Protein AF-A0AAU6HDX1-F1 (afdb_monomer)

Foldseek 3Di:
DWDFDADPNFTFTFFVPRFTWGQDPVRWTWTDDPQKIKIWDQDDDDPPDPDDRDIDIDIPRDPVPDDPCVVVVNRVVRRVVVVVVVVD

Mean predicted aligned error: 8.56 Å

Nearest PDB structures (foldseek):
  6mf5-assembly1_A  TM=4.687E-01  e=4.174E-01  Saccharomyces cerevisiae S288C
  3juw-assembly1_A  TM=3.588E-01  e=4.974E+00  Bordetella pertussis
  6a27-assembly1_A  TM=3.165E-01  e=8.736E+00  Deinococcus radiodurans R1 = ATCC 13939 = DSM 20539

Secondary structure (DSSP, 8-state):
--EEEEETTEEEEE-TTS-EEEEPTTS-EEEEETTEEEEEEEE---TT----SEEEEEEE--TT----HHHHHHHHHHHHHHHHHT--

pLDDT: mean 71.43, std 10.69, range [45.06, 88.44]

Structure (mmCIF, N/CA/C/O backbone):
data_AF-A0AAU6HDX1-F1
#
_entry.id   AF-A0AAU6HDX1-F1
#
loop_
_atom_site.group_PDB
_atom_site.id
_atom_site.type_symbol
_atom_site.label_atom_id
_atom_site.label_alt_id
_atom_site.label_comp_i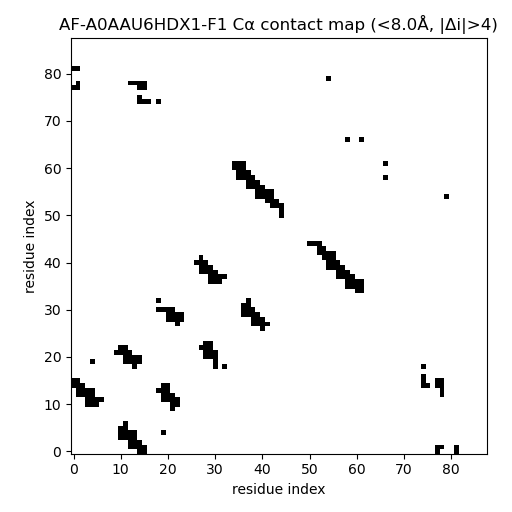d
_atom_site.label_asym_id
_atom_site.label_entity_id
_atom_site.label_seq_id
_atom_site.pdbx_PDB_ins_code
_atom_site.Cartn_x
_atom_site.Cartn_y
_atom_site.Cartn_z
_atom_site.occupancy
_atom_site.B_iso_or_equiv
_atom_site.auth_seq_id
_atom_site.auth_comp_id
_atom_site.auth_asym_id
_atom_site.auth_atom_id
_atom_site.pdbx_PDB_model_num
ATOM 1 N N . MET A 1 1 ? -17.374 5.359 0.381 1.00 57.25 1 MET A N 1
ATOM 2 C CA . MET A 1 1 ? -16.925 5.337 1.779 1.00 57.25 1 MET A CA 1
ATOM 3 C C . MET A 1 1 ? -16.105 4.071 1.974 1.00 57.25 1 MET A C 1
ATOM 5 O O . MET A 1 1 ? -16.585 3.018 1.563 1.00 57.25 1 MET A O 1
ATOM 9 N N . ALA A 1 2 ? -14.892 4.149 2.534 1.00 67.19 2 ALA A N 1
ATOM 10 C CA . ALA A 1 2 ? -14.089 2.945 2.757 1.00 67.19 2 ALA A CA 1
ATOM 11 C C . ALA A 1 2 ? -14.722 2.053 3.838 1.00 67.19 2 ALA A C 1
ATOM 13 O O . ALA A 1 2 ? -15.322 2.562 4.788 1.00 67.19 2 ALA A O 1
ATOM 14 N N . LYS A 1 3 ? -14.597 0.732 3.700 1.00 74.88 3 LYS A N 1
ATOM 15 C CA . LYS A 1 3 ? -15.213 -0.255 4.598 1.00 74.88 3 LYS A CA 1
ATOM 16 C C . LYS A 1 3 ? -14.170 -1.245 5.097 1.00 74.88 3 LYS A C 1
ATOM 18 O O . LYS A 1 3 ? -13.299 -1.663 4.342 1.00 74.88 3 LYS A O 1
ATOM 23 N N . ARG A 1 4 ? -14.280 -1.654 6.362 1.00 76.44 4 ARG A N 1
ATOM 24 C CA . ARG A 1 4 ? -13.540 -2.819 6.860 1.00 76.44 4 ARG A CA 1
ATOM 25 C C . ARG A 1 4 ? -14.192 -4.066 6.284 1.00 76.44 4 ARG A C 1
ATOM 27 O O . ARG A 1 4 ? -15.402 -4.236 6.417 1.00 76.44 4 ARG A O 1
ATOM 34 N N . VAL A 1 5 ? -13.398 -4.906 5.643 1.00 80.81 5 VAL A N 1
ATOM 35 C CA . VAL A 1 5 ? -13.857 -6.165 5.062 1.00 80.81 5 VAL A CA 1
ATOM 36 C C . VAL A 1 5 ? -12.940 -7.285 5.523 1.00 80.81 5 VAL A C 1
ATOM 38 O O . VAL A 1 5 ? -11.756 -7.068 5.780 1.00 80.81 5 VAL A O 1
ATOM 41 N N . GLN A 1 6 ? -13.496 -8.482 5.656 1.00 80.75 6 GLN A N 1
ATOM 42 C CA . GLN A 1 6 ? -12.720 -9.686 5.904 1.00 80.75 6 GLN A CA 1
ATOM 43 C C . GLN A 1 6 ? -12.770 -10.539 4.643 1.00 80.75 6 GLN A C 1
ATOM 45 O O . GLN A 1 6 ? -13.854 -10.876 4.173 1.00 80.75 6 GLN A O 1
ATOM 50 N N . TRP A 1 7 ? -11.606 -10.857 4.084 1.00 75.44 7 TRP A N 1
ATOM 51 C CA . TRP A 1 7 ? -11.483 -11.631 2.849 1.00 75.44 7 TRP A CA 1
ATOM 52 C C . TRP A 1 7 ? -10.370 -12.663 3.019 1.00 75.44 7 TRP A C 1
ATOM 54 O O . TRP A 1 7 ? -9.271 -12.305 3.427 1.00 75.44 7 TRP A O 1
ATOM 64 N N . CYS A 1 8 ? -10.640 -13.942 2.729 1.00 77.12 8 CYS A N 1
ATOM 65 C CA . CYS A 1 8 ? -9.678 -15.049 2.888 1.00 77.12 8 CYS A CA 1
ATOM 66 C C . CYS A 1 8 ? -8.936 -15.038 4.243 1.00 77.12 8 CYS A C 1
ATOM 68 O O . CYS A 1 8 ? -7.730 -15.244 4.303 1.00 77.12 8 CYS A O 1
ATOM 70 N N . GLY A 1 9 ? -9.644 -14.737 5.339 1.00 77.56 9 GLY A N 1
ATOM 71 C CA . GLY A 1 9 ? -9.058 -14.665 6.687 1.00 77.56 9 GLY A CA 1
ATOM 72 C C . GLY A 1 9 ? -8.282 -13.378 7.001 1.00 77.56 9 GLY A C 1
ATOM 73 O O . GLY A 1 9 ? -7.964 -13.139 8.163 1.00 77.56 9 GLY A O 1
ATOM 74 N N . LYS A 1 10 ? -8.047 -12.511 6.012 1.00 77.50 10 LYS A N 1
ATOM 75 C CA . LYS A 1 10 ? -7.343 -11.235 6.169 1.00 77.50 10 LYS A CA 1
ATOM 76 C C . LYS A 1 10 ? -8.311 -10.104 6.501 1.00 77.50 10 LYS A C 1
ATOM 78 O O . LYS A 1 10 ? -9.428 -10.051 5.982 1.00 77.50 10 LYS A O 1
ATOM 83 N N . LYS A 1 11 ? -7.877 -9.183 7.365 1.00 78.81 11 LYS A N 1
ATOM 84 C CA . LYS A 1 11 ? -8.613 -7.954 7.699 1.00 78.81 11 LYS A CA 1
ATOM 85 C C . LYS A 1 11 ? -8.130 -6.832 6.792 1.00 78.81 11 LYS A C 1
ATOM 87 O O . LYS A 1 11 ? -6.991 -6.392 6.909 1.00 78.81 11 LYS A O 1
ATOM 92 N N . LEU A 1 12 ? -9.011 -6.362 5.921 1.00 82.50 12 LEU A N 1
ATOM 93 C CA . LEU A 1 12 ? -8.695 -5.360 4.916 1.00 82.50 12 LEU A CA 1
ATOM 94 C C . LEU A 1 12 ? -9.508 -4.088 5.146 1.00 82.50 12 LEU A C 1
ATOM 96 O O . LEU A 1 12 ? -10.614 -4.109 5.695 1.00 82.50 12 LEU A O 1
ATOM 100 N N . ILE A 1 13 ? -8.982 -2.973 4.660 1.00 79.19 13 ILE A N 1
ATOM 101 C CA . ILE A 1 13 ? -9.741 -1.740 4.489 1.00 79.19 13 ILE A CA 1
ATOM 102 C C . ILE A 1 13 ? -9.930 -1.540 2.990 1.00 79.19 13 ILE A C 1
ATOM 104 O O . ILE A 1 13 ? -8.974 -1.291 2.264 1.00 79.19 13 ILE A O 1
ATOM 108 N N . ALA A 1 14 ? -11.165 -1.666 2.521 1.00 75.19 14 ALA A N 1
ATOM 109 C CA . ALA A 1 14 ? -11.501 -1.480 1.121 1.00 75.19 14 ALA A CA 1
ATOM 110 C C . ALA A 1 14 ? -11.879 -0.023 0.846 1.00 75.19 14 ALA A C 1
ATOM 112 O O . ALA A 1 14 ? -12.786 0.501 1.494 1.00 75.19 14 ALA A O 1
ATOM 113 N N . GLY A 1 15 ? -11.200 0.622 -0.107 1.00 66.81 15 GLY A N 1
ATOM 114 C CA . GLY A 1 15 ? -11.582 1.943 -0.623 1.00 66.81 15 GLY A CA 1
ATOM 115 C C . GLY A 1 15 ? -12.837 1.893 -1.506 1.00 66.81 15 GLY A C 1
ATOM 116 O O . GLY A 1 15 ? -13.389 0.822 -1.777 1.00 66.81 15 GLY A O 1
ATOM 117 N N . GLU A 1 16 ? -13.294 3.049 -1.994 1.00 63.38 16 GLU A N 1
ATOM 118 C CA . GLU A 1 16 ? -14.274 3.069 -3.090 1.00 63.38 16 GLU A CA 1
ATOM 119 C C . GLU A 1 16 ? -13.609 2.510 -4.350 1.00 63.38 16 GLU A C 1
ATOM 121 O O . GLU A 1 16 ? -12.684 3.116 -4.877 1.00 63.38 16 GLU A O 1
ATOM 126 N N . GLY A 1 17 ? -14.031 1.321 -4.785 1.00 64.19 17 GLY A N 1
ATOM 127 C CA . GLY A 1 17 ? -13.387 0.570 -5.871 1.00 64.19 17 GLY A CA 1
ATOM 128 C C . GLY A 1 17 ? -13.102 -0.897 -5.537 1.00 64.19 17 GLY A C 1
ATOM 129 O O . GLY A 1 17 ? -12.691 -1.643 -6.414 1.00 64.1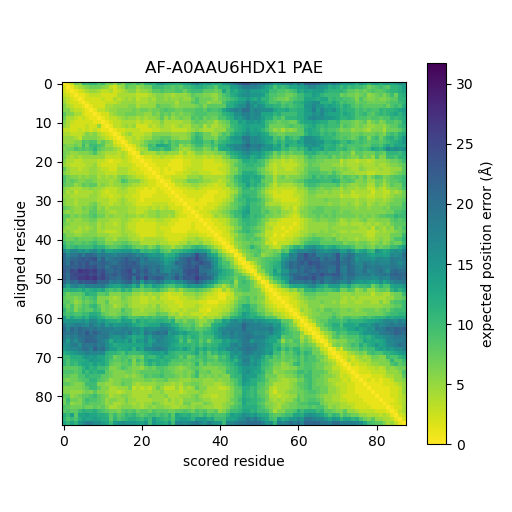9 17 GLY A O 1
ATOM 130 N N . GLY A 1 18 ? -13.335 -1.329 -4.291 1.00 68.06 18 GLY A N 1
ATOM 131 C CA . GLY A 1 18 ? -13.265 -2.747 -3.903 1.00 68.06 18 GLY A CA 1
ATOM 132 C C . GLY A 1 18 ? -11.853 -3.280 -3.648 1.00 68.06 18 GLY A C 1
ATOM 133 O O . GLY A 1 18 ? -11.708 -4.416 -3.207 1.00 68.06 18 GLY A O 1
ATOM 134 N N . ILE A 1 19 ? -10.822 -2.459 -3.853 1.00 74.50 19 ILE A N 1
ATOM 135 C CA . ILE A 1 19 ? -9.434 -2.806 -3.536 1.00 74.50 19 ILE A CA 1
ATOM 136 C C . ILE A 1 19 ? -9.269 -2.811 -2.018 1.00 74.50 19 ILE A C 1
ATOM 138 O O . ILE A 1 19 ? -9.382 -1.762 -1.376 1.00 74.50 19 ILE A O 1
ATOM 142 N N . GLY A 1 20 ? -9.030 -3.998 -1.462 1.00 81.88 20 GLY A N 1
ATOM 143 C CA . GLY A 1 20 ? -8.778 -4.209 -0.043 1.00 81.88 20 GLY A CA 1
ATOM 144 C C . GLY A 1 20 ? -7.302 -4.041 0.298 1.00 81.88 20 GLY A C 1
ATOM 145 O O . GLY A 1 20 ? -6.460 -4.753 -0.236 1.00 81.88 20 GLY A O 1
ATOM 146 N N . TRP A 1 21 ? -7.013 -3.125 1.218 1.00 85.56 21 TRP A N 1
ATOM 147 C CA . TRP A 1 21 ? -5.674 -2.879 1.742 1.00 85.56 21 TRP A CA 1
ATOM 148 C C . TRP A 1 21 ? -5.470 -3.629 3.056 1.00 85.56 21 TRP A C 1
ATOM 150 O O . TRP A 1 21 ? -6.181 -3.387 4.035 1.00 85.56 21 TRP A O 1
ATOM 160 N N . GLU A 1 22 ? -4.501 -4.535 3.079 1.00 88.44 22 GLU A N 1
ATOM 161 C CA . GLU A 1 22 ? -4.066 -5.273 4.260 1.00 88.44 22 GLU A CA 1
ATOM 162 C C . GLU A 1 22 ? -3.026 -4.464 5.023 1.00 88.44 22 GLU A C 1
ATOM 164 O O . GLU A 1 22 ? -2.041 -4.014 4.444 1.00 88.44 22 GLU A O 1
ATOM 169 N N . ARG A 1 23 ? -3.222 -4.288 6.330 1.00 86.00 23 ARG A N 1
ATOM 170 C CA . ARG A 1 23 ? -2.215 -3.645 7.173 1.00 86.00 23 ARG A CA 1
ATOM 171 C C . ARG A 1 23 ? -1.102 -4.639 7.496 1.00 86.00 23 ARG A C 1
ATOM 173 O O . ARG A 1 23 ? -1.379 -5.682 8.079 1.00 86.00 23 ARG A O 1
ATOM 180 N N . GLN A 1 24 ? 0.128 -4.264 7.176 1.00 87.38 24 GLN A N 1
ATOM 181 C CA . GLN A 1 24 ? 1.336 -5.017 7.488 1.00 87.38 24 GLN A CA 1
ATOM 182 C C . GLN A 1 24 ? 1.862 -4.658 8.888 1.00 87.38 24 GLN A C 1
ATOM 184 O O . GLN A 1 24 ? 1.506 -3.619 9.459 1.00 87.38 24 GLN A O 1
ATOM 189 N N . GLU A 1 25 ? 2.706 -5.523 9.456 1.00 83.50 25 GLU A N 1
ATOM 190 C CA . GLU A 1 25 ? 3.271 -5.349 10.805 1.00 83.50 25 GLU A CA 1
ATOM 191 C C . GLU A 1 25 ? 4.136 -4.085 10.934 1.00 83.50 25 GLU A C 1
ATOM 193 O O . GLU A 1 25 ? 4.125 -3.432 11.977 1.00 83.50 25 GLU A O 1
ATOM 198 N N . ASP A 1 26 ? 4.813 -3.685 9.854 1.00 80.50 26 ASP A N 1
ATOM 199 C CA . ASP A 1 26 ? 5.648 -2.479 9.774 1.00 80.50 26 ASP A CA 1
ATOM 200 C C . ASP A 1 26 ? 4.837 -1.170 9.650 1.00 80.50 26 ASP A C 1
ATOM 202 O O . ASP A 1 26 ? 5.398 -0.073 9.605 1.00 80.50 26 ASP A O 1
ATOM 206 N N . GLY A 1 27 ? 3.503 -1.264 9.623 1.00 78.38 27 GLY A N 1
ATOM 207 C CA . GLY A 1 27 ? 2.600 -0.124 9.500 1.00 78.38 27 GLY A CA 1
ATOM 208 C C . GLY A 1 27 ? 2.322 0.320 8.063 1.00 78.38 27 GLY A C 1
ATOM 209 O O . GLY A 1 27 ? 1.548 1.268 7.883 1.00 78.38 27 GLY A O 1
ATOM 210 N N . LYS A 1 28 ? 2.883 -0.362 7.057 1.00 85.06 28 LYS A N 1
ATOM 211 C CA . LYS A 1 28 ? 2.485 -0.201 5.656 1.00 85.06 28 LYS A CA 1
ATOM 212 C C . LYS A 1 28 ? 1.147 -0.877 5.384 1.00 85.06 28 LYS A C 1
ATOM 214 O O . LYS A 1 28 ? 0.633 -1.667 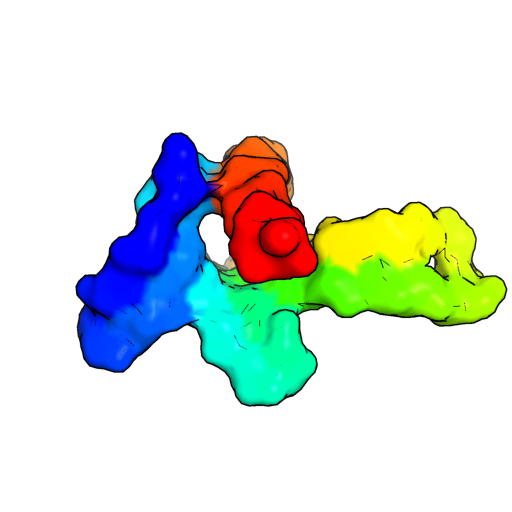6.178 1.00 85.06 28 LYS A O 1
ATOM 219 N N . TYR A 1 29 ? 0.577 -0.556 4.233 1.00 86.56 29 TYR A N 1
ATOM 220 C CA . TYR A 1 29 ? -0.604 -1.221 3.709 1.00 86.56 29 TYR A CA 1
ATOM 221 C C . TYR A 1 29 ? -0.286 -1.852 2.368 1.00 86.56 29 TYR A C 1
ATOM 223 O O . TYR A 1 29 ? 0.345 -1.216 1.536 1.00 86.56 29 TYR A O 1
ATOM 231 N N . GLN A 1 30 ? -0.752 -3.071 2.139 1.00 88.06 30 GLN A N 1
ATOM 232 C CA . GLN A 1 30 ? -0.504 -3.799 0.905 1.00 88.06 30 GLN A CA 1
ATOM 233 C C . GLN A 1 30 ? -1.821 -4.170 0.228 1.00 88.06 30 GLN A C 1
ATOM 235 O O . GLN A 1 30 ? -2.780 -4.548 0.898 1.00 88.06 30 GLN A O 1
ATOM 240 N N . ALA A 1 31 ? -1.870 -4.079 -1.094 1.00 85.25 31 ALA A N 1
ATOM 241 C CA . ALA A 1 31 ? -2.951 -4.618 -1.904 1.00 85.25 31 ALA A CA 1
ATOM 242 C C . ALA A 1 31 ? -2.357 -5.406 -3.073 1.00 85.25 31 ALA A C 1
ATOM 244 O O . ALA A 1 31 ? -1.414 -4.947 -3.709 1.00 85.25 31 ALA A O 1
ATOM 245 N N . GLU A 1 32 ? -2.917 -6.572 -3.374 1.00 83.00 32 GLU A N 1
ATOM 246 C CA . GLU A 1 32 ? -2.549 -7.349 -4.559 1.00 83.00 32 GLU A CA 1
ATOM 247 C C . GLU A 1 32 ? -3.651 -7.244 -5.605 1.00 83.00 32 GLU A C 1
ATOM 249 O O . GLU A 1 32 ? -4.823 -7.501 -5.320 1.00 83.00 32 GLU A O 1
ATOM 254 N N . LEU A 1 33 ? -3.279 -6.860 -6.824 1.00 77.44 33 LEU A N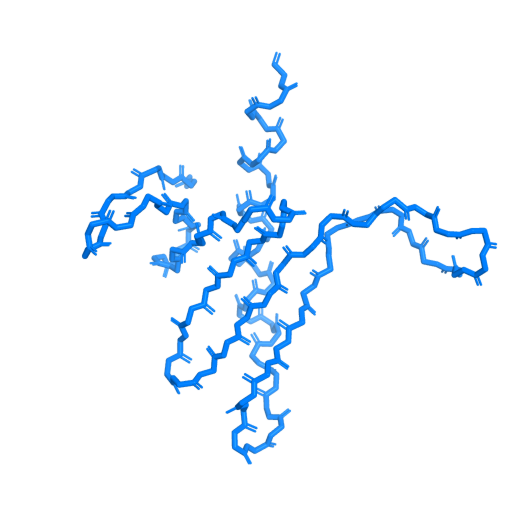 1
ATOM 255 C CA . LEU A 1 33 ? -4.196 -6.748 -7.953 1.00 77.44 33 LEU A CA 1
ATOM 256 C C . LEU A 1 33 ? -3.515 -7.308 -9.192 1.00 77.44 33 LEU A C 1
ATOM 258 O O . LEU A 1 33 ? -2.459 -6.827 -9.588 1.00 77.44 33 LEU A O 1
ATOM 262 N N . PHE A 1 34 ? -4.129 -8.314 -9.815 1.00 77.94 34 PHE A N 1
ATOM 263 C CA . PHE A 1 34 ? -3.658 -8.891 -11.081 1.00 77.94 34 PHE A CA 1
ATOM 264 C C . PHE A 1 34 ? -2.172 -9.312 -11.071 1.00 77.94 34 PHE A C 1
ATOM 266 O O . PHE A 1 34 ? -1.475 -9.156 -12.068 1.00 77.94 34 PHE A O 1
ATOM 273 N N . GLY A 1 35 ? -1.676 -9.831 -9.941 1.00 76.00 35 GLY A N 1
A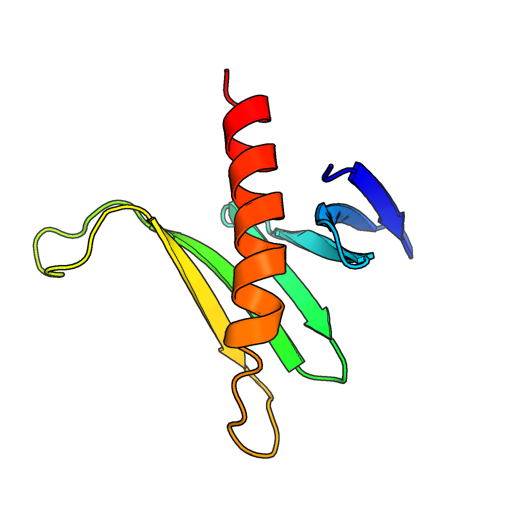TOM 274 C CA . GLY A 1 35 ? -0.272 -10.240 -9.778 1.00 76.00 35 GLY A CA 1
ATOM 275 C C . GLY A 1 35 ? 0.704 -9.097 -9.473 1.00 76.00 35 GLY A C 1
ATOM 276 O O . GLY A 1 35 ? 1.897 -9.346 -9.336 1.00 76.00 35 GLY A O 1
ATOM 277 N N . VAL A 1 36 ? 0.209 -7.864 -9.335 1.00 79.62 36 VAL A N 1
ATOM 278 C CA . VAL A 1 36 ? 0.985 -6.695 -8.913 1.00 79.62 36 VAL A CA 1
ATOM 279 C C . VAL A 1 36 ? 0.737 -6.427 -7.438 1.00 79.62 36 VAL A C 1
ATOM 281 O O . VAL A 1 36 ? -0.410 -6.347 -6.989 1.00 79.62 36 VAL A O 1
ATOM 284 N N . THR A 1 37 ? 1.822 -6.238 -6.698 1.00 84.94 37 THR A N 1
ATOM 285 C CA . THR A 1 37 ? 1.785 -5.833 -5.298 1.00 84.94 37 THR A CA 1
ATOM 286 C C . THR A 1 37 ? 1.890 -4.322 -5.209 1.00 84.94 37 THR A C 1
ATOM 288 O O . THR A 1 37 ? 2.847 -3.727 -5.698 1.00 84.94 37 THR A O 1
ATOM 291 N N . TYR A 1 38 ? 0.919 -3.696 -4.557 1.00 82.19 38 TYR A N 1
ATOM 292 C CA . TYR A 1 38 ? 0.909 -2.277 -4.239 1.00 82.19 38 TYR A CA 1
ATOM 293 C C . TYR A 1 38 ? 1.180 -2.084 -2.756 1.00 82.19 38 TYR A C 1
ATOM 295 O O . TYR A 1 38 ? 0.460 -2.636 -1.929 1.00 82.19 38 TYR A O 1
ATOM 303 N N . GLU A 1 39 ? 2.173 -1.269 -2.420 1.00 85.12 39 GLU A N 1
ATOM 304 C CA . GLU A 1 39 ? 2.491 -0.882 -1.048 1.00 85.12 39 GLU A CA 1
ATOM 305 C C . GLU A 1 39 ? 2.180 0.598 -0.841 1.00 85.12 39 GLU A C 1
ATOM 307 O O . GLU A 1 39 ? 2.647 1.459 -1.586 1.00 85.12 39 GLU A O 1
ATOM 312 N N . LEU A 1 40 ? 1.408 0.906 0.194 1.00 82.81 40 LEU A N 1
ATOM 313 C CA . LEU A 1 40 ? 1.123 2.257 0.634 1.00 82.81 40 LEU A CA 1
ATOM 314 C C . LEU A 1 40 ? 1.782 2.512 1.989 1.00 82.81 40 LEU A C 1
ATOM 316 O O . LEU A 1 40 ? 1.469 1.867 2.992 1.00 82.81 40 LEU A O 1
ATOM 320 N N . GLU A 1 41 ? 2.661 3.504 2.027 1.00 82.19 41 GLU A N 1
ATOM 321 C CA . GLU A 1 41 ? 3.425 3.878 3.212 1.00 82.19 41 GLU A CA 1
ATOM 322 C C . GLU A 1 41 ? 3.108 5.323 3.612 1.00 82.19 41 GLU A C 1
ATOM 324 O O . GLU A 1 41 ? 3.100 6.236 2.781 1.00 82.19 41 GLU A O 1
ATOM 329 N N . LYS A 1 42 ? 2.873 5.558 4.908 1.00 77.25 42 LYS A N 1
ATOM 330 C CA . LYS A 1 42 ? 2.814 6.915 5.458 1.00 77.25 42 LYS A CA 1
ATOM 331 C C . LYS A 1 42 ? 4.218 7.339 5.867 1.00 77.25 42 LYS A C 1
ATOM 333 O O . LYS A 1 42 ? 4.675 6.974 6.948 1.00 77.25 42 LYS A O 1
ATOM 338 N N . ARG A 1 43 ? 4.887 8.149 5.048 1.00 70.44 43 ARG A N 1
ATOM 339 C CA . ARG A 1 43 ? 6.223 8.655 5.388 1.00 70.44 43 ARG A CA 1
ATOM 340 C C . ARG A 1 43 ? 6.143 9.954 6.180 1.00 70.44 43 ARG A C 1
ATOM 342 O O . ARG A 1 43 ? 5.421 10.890 5.823 1.00 70.44 43 ARG A O 1
ATOM 349 N N . ARG A 1 44 ? 6.917 10.024 7.266 1.00 56.25 44 ARG A N 1
ATOM 350 C CA . ARG A 1 44 ? 7.294 11.296 7.899 1.00 56.25 44 ARG A CA 1
ATOM 351 C C . ARG A 1 44 ? 8.454 11.889 7.102 1.00 56.25 44 ARG A C 1
ATOM 353 O O . ARG A 1 44 ? 9.320 11.142 6.665 1.00 56.25 44 ARG A O 1
ATOM 360 N N . ARG A 1 45 ? 8.462 13.216 6.934 1.00 57.88 45 ARG A N 1
ATOM 361 C CA . ARG A 1 45 ? 9.546 13.962 6.271 1.00 57.88 45 ARG A CA 1
ATOM 362 C C . ARG A 1 45 ? 10.907 13.447 6.743 1.00 57.88 45 ARG A C 1
ATOM 364 O O . ARG A 1 45 ? 11.195 13.523 7.937 1.00 57.88 45 ARG A O 1
ATOM 371 N N . SER A 1 46 ? 11.746 12.997 5.818 1.00 49.91 46 SER A N 1
ATOM 372 C CA . SER A 1 46 ? 13.187 13.037 6.034 1.00 49.91 46 SER A CA 1
ATOM 373 C C . SER A 1 46 ? 13.666 14.452 5.679 1.00 49.91 46 SER A C 1
ATOM 375 O O . SER A 1 46 ? 13.118 15.094 4.785 1.00 49.91 46 SER A O 1
ATOM 377 N N . GLN A 1 47 ? 14.659 14.986 6.394 1.00 45.06 47 GLN A N 1
ATOM 378 C CA . GLN A 1 47 ? 15.173 16.347 6.156 1.00 45.06 47 GLN A CA 1
ATOM 379 C C . GLN A 1 47 ? 15.810 16.506 4.754 1.00 45.06 47 GLN A C 1
ATOM 381 O O . GLN A 1 47 ? 16.014 17.628 4.297 1.00 45.06 47 GLN A O 1
ATOM 386 N N . ALA A 1 48 ? 16.105 15.391 4.075 1.00 56.12 48 ALA A N 1
ATOM 387 C CA . ALA A 1 48 ? 16.775 15.334 2.779 1.00 56.12 48 ALA A CA 1
ATOM 388 C C . ALA A 1 48 ? 15.814 15.264 1.575 1.00 56.12 48 ALA A C 1
ATOM 390 O O . ALA A 1 48 ? 16.203 15.632 0.468 1.00 56.12 48 ALA A O 1
ATOM 391 N N . GLU A 1 49 ? 14.564 14.833 1.760 1.00 55.41 49 GLU A N 1
ATOM 392 C CA . GLU A 1 49 ? 13.587 14.735 0.672 1.00 55.41 49 GLU A CA 1
ATOM 393 C C . GLU A 1 49 ? 12.729 16.009 0.615 1.00 55.41 49 GLU A C 1
ATOM 395 O O . GLU A 1 49 ? 11.959 16.306 1.528 1.00 55.41 49 GLU A O 1
ATOM 400 N N . ARG A 1 50 ? 12.821 16.769 -0.488 1.00 53.78 50 ARG A N 1
ATOM 401 C CA . ARG A 1 50 ? 11.936 17.914 -0.802 1.00 53.78 50 ARG A CA 1
ATOM 402 C C . ARG A 1 50 ? 10.511 17.464 -1.194 1.00 53.78 50 ARG A C 1
ATOM 404 O O . ARG A 1 50 ? 9.935 17.994 -2.137 1.00 53.78 50 ARG A O 1
ATOM 411 N N . GLY A 1 51 ? 9.964 16.464 -0.507 1.00 53.06 51 GLY A N 1
ATOM 412 C CA . GLY A 1 51 ? 8.595 15.980 -0.679 1.00 53.06 51 GLY A CA 1
ATOM 413 C C . GLY A 1 51 ? 7.696 16.423 0.473 1.00 53.06 51 GLY A C 1
ATOM 414 O O . GLY A 1 51 ? 8.143 16.588 1.615 1.00 53.06 51 GLY A O 1
ATOM 415 N N . ASP A 1 52 ? 6.411 16.615 0.189 1.00 55.03 52 ASP A N 1
ATOM 416 C CA . ASP A 1 52 ? 5.421 16.859 1.234 1.00 55.03 52 ASP A CA 1
ATOM 417 C C . ASP A 1 52 ? 5.216 15.604 2.092 1.00 55.03 52 ASP A C 1
ATOM 419 O O . ASP A 1 52 ? 5.263 14.468 1.618 1.00 55.03 52 ASP A O 1
ATOM 423 N N . SER A 1 53 ? 4.987 15.794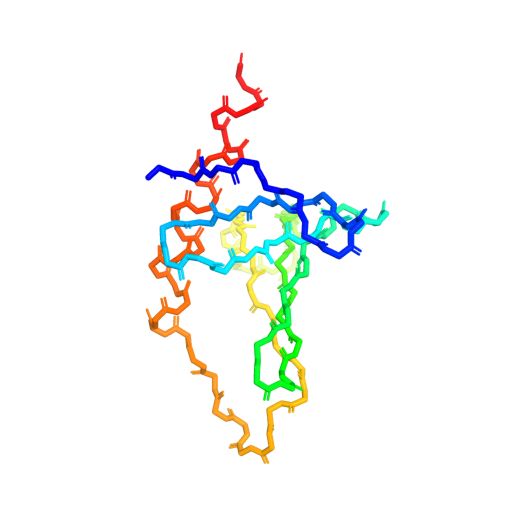 3.393 1.00 60.69 53 SER A N 1
ATOM 424 C CA . SER A 1 53 ? 4.523 14.704 4.252 1.00 60.69 53 SER A CA 1
ATOM 425 C C . SER A 1 53 ? 3.226 14.137 3.679 1.00 60.69 53 SER A C 1
ATOM 427 O O . SER A 1 53 ? 2.271 14.889 3.478 1.00 60.69 53 SER A O 1
ATOM 429 N N . GLY A 1 54 ? 3.168 12.830 3.441 1.00 69.88 54 GLY A N 1
ATOM 430 C CA . GLY A 1 54 ? 2.061 12.259 2.688 1.00 69.88 54 GLY A CA 1
ATOM 431 C C . GLY A 1 54 ? 2.034 10.740 2.693 1.00 69.88 54 GLY A C 1
ATOM 432 O O . GLY A 1 54 ? 2.853 10.073 3.330 1.00 69.88 54 GLY A O 1
ATOM 433 N N . TRP A 1 55 ? 1.037 10.210 1.997 1.00 76.94 55 TRP A N 1
ATOM 434 C CA . TRP A 1 55 ? 0.945 8.794 1.683 1.00 76.94 55 TRP A CA 1
ATOM 435 C C . TRP A 1 55 ? 1.607 8.549 0.337 1.00 76.94 55 TRP A C 1
ATOM 437 O O . TRP A 1 55 ? 1.298 9.239 -0.633 1.00 76.94 55 TRP A O 1
ATOM 447 N N . TYR A 1 56 ? 2.503 7.574 0.296 1.00 75.38 56 TYR A N 1
ATOM 448 C CA . TYR A 1 56 ? 3.274 7.224 -0.886 1.00 75.38 56 TYR A CA 1
ATOM 449 C C . TYR A 1 56 ? 2.852 5.843 -1.367 1.00 75.38 56 TYR A C 1
ATOM 451 O O . TYR A 1 56 ? 2.745 4.922 -0.557 1.00 75.38 56 TYR A O 1
ATOM 459 N N . LEU A 1 57 ? 2.598 5.724 -2.671 1.00 77.31 57 LEU A N 1
ATOM 460 C CA . LEU A 1 57 ? 2.249 4.471 -3.329 1.00 77.31 57 LEU A CA 1
ATOM 461 C C . LEU A 1 57 ? 3.454 3.934 -4.094 1.00 77.31 57 LEU A C 1
ATOM 463 O O . LEU A 1 57 ? 3.991 4.614 -4.966 1.00 77.31 57 LEU A O 1
ATOM 467 N N . TYR A 1 58 ? 3.802 2.689 -3.812 1.00 76.62 58 TYR A N 1
ATOM 468 C CA . TYR A 1 58 ? 4.794 1.901 -4.525 1.00 76.62 58 TYR A CA 1
ATOM 469 C C . TYR A 1 58 ? 4.105 0.697 -5.164 1.00 76.62 58 TYR A C 1
ATOM 471 O O . TYR A 1 58 ? 3.083 0.222 -4.668 1.00 76.62 58 TYR A O 1
ATOM 479 N N . SER A 1 59 ? 4.656 0.195 -6.265 1.00 74.75 59 SER A N 1
ATOM 480 C CA . SER A 1 59 ? 4.182 -1.038 -6.895 1.00 74.75 59 SER A CA 1
ATOM 481 C C . SER A 1 59 ? 5.351 -1.912 -7.321 1.00 74.75 59 SER A C 1
ATOM 483 O O . SER A 1 59 ? 6.322 -1.401 -7.879 1.00 74.75 59 SER A O 1
ATOM 485 N N . THR A 1 60 ? 5.236 -3.218 -7.124 1.00 75.06 60 THR A N 1
ATOM 486 C CA . THR A 1 60 ? 6.221 -4.224 -7.529 1.0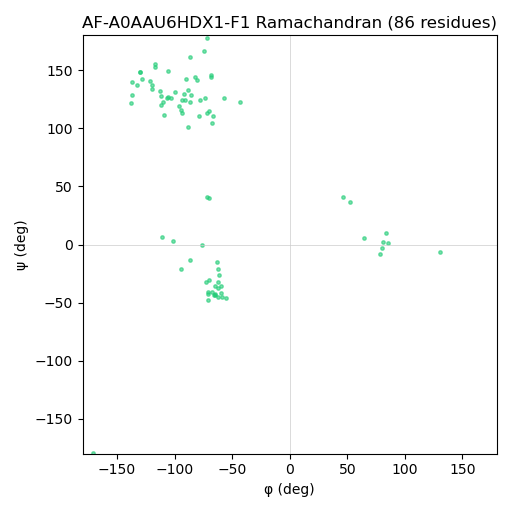0 75.06 60 THR A CA 1
ATOM 487 C C . THR A 1 60 ? 5.536 -5.358 -8.294 1.00 75.06 60 THR A C 1
ATOM 489 O O . THR A 1 60 ? 4.367 -5.665 -8.066 1.00 75.06 60 THR A O 1
ATOM 492 N N . GLY A 1 61 ? 6.251 -5.968 -9.245 1.00 68.31 61 GLY A N 1
ATOM 493 C CA . GLY A 1 61 ? 5.738 -7.109 -10.016 1.00 68.31 61 GLY A CA 1
ATOM 494 C C . GLY A 1 61 ? 4.868 -6.765 -11.231 1.00 68.31 61 GLY A C 1
ATOM 495 O O . GLY A 1 61 ? 4.296 -7.669 -11.826 1.00 68.31 61 GLY A O 1
ATOM 496 N N . ALA A 1 62 ? 4.778 -5.494 -11.641 1.00 67.12 62 ALA A N 1
ATOM 497 C CA . ALA A 1 62 ? 4.117 -5.126 -12.894 1.00 67.12 62 ALA A CA 1
ATOM 498 C C . ALA A 1 62 ? 4.957 -5.606 -14.100 1.00 67.12 62 ALA A C 1
ATOM 500 O O . ALA A 1 62 ? 6.066 -5.093 -14.277 1.00 67.12 62 ALA A O 1
ATOM 501 N N . PRO A 1 63 ? 4.463 -6.548 -14.933 1.00 58.41 63 PRO A N 1
ATOM 502 C CA . PRO A 1 63 ? 5.244 -7.140 -16.027 1.00 58.41 63 PRO A CA 1
ATOM 503 C C . PRO A 1 63 ? 5.684 -6.114 -17.081 1.00 58.41 63 PRO A C 1
ATOM 505 O O . PRO A 1 63 ? 6.743 -6.275 -17.682 1.00 58.41 63 PRO A O 1
ATOM 508 N N . ASP A 1 64 ? 4.935 -5.019 -17.226 1.00 62.00 64 ASP A N 1
ATOM 509 C CA . ASP A 1 64 ? 5.175 -4.007 -18.261 1.00 62.00 64 ASP A CA 1
ATOM 510 C C . ASP A 1 64 ? 5.677 -2.672 -17.685 1.00 62.00 64 ASP A C 1
ATOM 512 O O . ASP A 1 64 ? 5.708 -1.660 -18.381 1.00 62.00 64 ASP A O 1
ATOM 516 N N . GLY A 1 65 ? 5.968 -2.611 -16.379 1.00 53.59 65 GLY A N 1
ATOM 517 C CA . GLY A 1 65 ? 6.239 -1.342 -15.689 1.00 53.59 65 GLY A CA 1
ATOM 518 C C . GLY A 1 65 ? 5.042 -0.377 -15.648 1.00 53.59 65 GLY A C 1
ATOM 519 O O . GLY A 1 65 ? 5.178 0.750 -15.174 1.00 53.59 65 GLY A O 1
ATOM 520 N N . ASN A 1 66 ? 3.864 -0.811 -16.115 1.00 55.84 66 ASN A N 1
ATOM 521 C CA . ASN A 1 66 ? 2.643 -0.018 -16.113 1.00 55.84 66 ASN A CA 1
ATOM 522 C C . ASN A 1 66 ? 2.166 0.224 -14.679 1.00 55.84 66 ASN A C 1
ATOM 524 O O . ASN A 1 66 ? 1.594 -0.641 -14.012 1.00 55.84 66 ASN A O 1
ATOM 528 N N . PHE A 1 67 ? 2.389 1.446 -14.214 1.00 58.19 67 PHE A N 1
ATOM 529 C CA . PHE A 1 67 ? 1.817 1.955 -12.984 1.00 58.19 67 PHE A CA 1
ATOM 530 C C . PHE A 1 67 ? 0.362 2.359 -13.256 1.00 58.19 67 PHE A C 1
ATOM 532 O O . PHE A 1 67 ? 0.109 3.356 -13.930 1.00 58.19 67 PHE A O 1
ATOM 539 N N . PH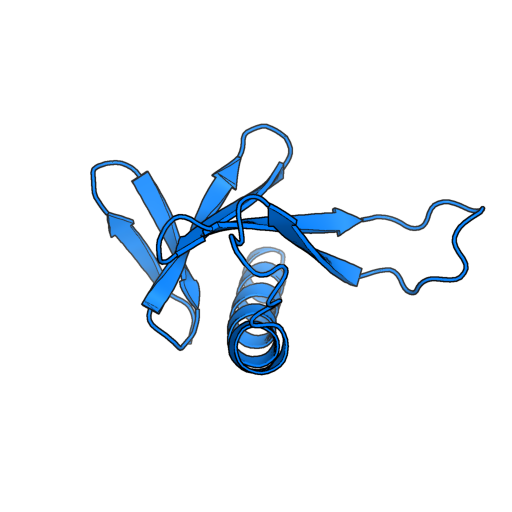E A 1 68 ? -0.611 1.623 -12.708 1.00 60.31 68 PHE A N 1
ATOM 540 C CA . PHE A 1 68 ? -2.043 1.983 -12.722 1.00 60.31 68 PHE A CA 1
ATOM 541 C C . PHE A 1 68 ? -2.356 3.200 -11.815 1.00 60.31 68 PHE A C 1
ATOM 543 O O . PHE A 1 68 ? -3.356 3.235 -11.097 1.00 60.31 68 PHE A O 1
ATOM 550 N N . GLY A 1 69 ? -1.479 4.205 -11.816 1.00 55.31 69 GLY A N 1
ATOM 551 C CA . GLY A 1 69 ? -1.452 5.309 -10.862 1.00 55.31 69 GLY A CA 1
ATOM 552 C C . GLY A 1 69 ? -2.694 6.187 -10.873 1.00 55.31 69 GLY A C 1
ATOM 553 O O . GLY A 1 69 ? -3.150 6.578 -9.806 1.00 55.31 69 GLY A O 1
ATOM 554 N N . ASP A 1 70 ? -3.287 6.453 -12.037 1.00 54.88 70 ASP A N 1
ATOM 555 C CA . ASP A 1 70 ? -4.446 7.351 -12.140 1.00 54.88 70 ASP A CA 1
ATOM 556 C C . ASP A 1 70 ? -5.724 6.738 -11.552 1.00 54.88 70 ASP A C 1
ATOM 558 O O . ASP A 1 70 ? -6.466 7.392 -10.811 1.00 54.88 70 ASP A O 1
ATOM 562 N N . GLN A 1 71 ? -5.972 5.453 -11.826 1.00 61.31 71 GLN A N 1
ATOM 563 C CA . GLN A 1 71 ? -7.111 4.739 -11.248 1.00 61.31 71 GLN A CA 1
ATOM 564 C C . GLN A 1 71 ? -6.884 4.483 -9.755 1.00 61.31 71 GLN A C 1
ATOM 566 O O . GLN A 1 71 ? -7.793 4.679 -8.943 1.00 61.31 71 GLN A O 1
ATOM 571 N N . LEU A 1 72 ? -5.658 4.112 -9.376 1.00 66.06 72 LEU A N 1
ATOM 572 C CA . LEU A 1 72 ? -5.298 3.871 -7.983 1.00 66.06 72 LEU A CA 1
ATOM 573 C C . LEU A 1 72 ? -5.250 5.158 -7.163 1.00 66.06 72 LEU A C 1
ATOM 575 O O . LEU A 1 72 ? -5.609 5.117 -5.994 1.00 66.06 72 LEU A O 1
ATOM 579 N N . GLY A 1 73 ? -4.919 6.307 -7.750 1.00 64.88 73 GLY A N 1
ATOM 580 C CA . GLY A 1 73 ? -4.878 7.599 -7.064 1.00 64.88 73 GLY A CA 1
ATOM 581 C C . GLY A 1 73 ? -6.231 7.989 -6.467 1.00 64.88 73 GLY A C 1
ATOM 582 O O . GLY A 1 73 ? -6.302 8.400 -5.307 1.00 64.88 73 GLY A O 1
ATOM 583 N N . ARG A 1 74 ? -7.332 7.769 -7.202 1.00 66.06 74 ARG A N 1
ATOM 584 C CA . ARG A 1 74 ? -8.697 7.984 -6.679 1.00 66.06 74 ARG A CA 1
ATOM 585 C C . ARG A 1 74 ? -9.040 7.011 -5.549 1.00 66.06 74 ARG A C 1
ATOM 587 O O . ARG A 1 74 ? -9.579 7.421 -4.520 1.00 66.06 74 ARG A O 1
ATOM 594 N N . VAL A 1 75 ? -8.693 5.735 -5.715 1.00 68.81 75 VAL A N 1
ATOM 595 C CA . VAL A 1 75 ? -8.959 4.695 -4.708 1.00 68.81 75 VAL A CA 1
ATOM 596 C C . VAL A 1 75 ? -8.159 4.962 -3.428 1.00 68.81 75 VAL A C 1
ATOM 598 O O . VAL A 1 75 ? -8.718 4.915 -2.330 1.00 68.81 75 VAL A O 1
ATOM 601 N N . ILE A 1 76 ? -6.886 5.330 -3.561 1.00 73.25 76 ILE A N 1
ATOM 602 C CA . ILE A 1 76 ? -5.974 5.669 -2.465 1.00 73.25 76 ILE A CA 1
ATOM 603 C C . ILE A 1 76 ? -6.433 6.925 -1.747 1.00 73.25 76 ILE A C 1
ATOM 605 O O . ILE A 1 76 ? -6.457 6.925 -0.523 1.00 73.25 76 ILE A O 1
ATOM 609 N N . GLY A 1 77 ? -6.874 7.962 -2.463 1.00 73.31 77 GLY A N 1
ATOM 610 C CA . GLY A 1 77 ? -7.438 9.158 -1.835 1.00 73.31 77 GLY A CA 1
ATOM 611 C C . GLY A 1 77 ? -8.602 8.821 -0.895 1.00 73.31 77 GLY A C 1
ATOM 612 O O . GLY A 1 77 ? -8.623 9.256 0.259 1.00 73.31 77 GLY A O 1
ATOM 613 N N . SER A 1 78 ? -9.529 7.965 -1.344 1.00 73.56 78 SER A N 1
ATOM 614 C CA . SER A 1 78 ? -10.660 7.509 -0.519 1.00 73.56 78 SER A CA 1
ATOM 615 C C . SER A 1 78 ? -10.220 6.670 0.692 1.00 73.56 78 SER A C 1
ATOM 617 O O . SER A 1 78 ? -10.799 6.776 1.778 1.00 73.56 78 SER A O 1
ATOM 619 N N . PHE A 1 79 ? -9.172 5.863 0.521 1.00 77.06 79 PHE A N 1
ATOM 620 C CA . PHE A 1 79 ? -8.592 5.028 1.566 1.00 77.06 79 PHE A CA 1
ATOM 621 C C . PHE A 1 79 ? -7.856 5.865 2.625 1.00 77.06 79 PHE A C 1
ATOM 623 O O . PHE A 1 79 ? -8.123 5.734 3.819 1.00 77.06 79 PHE A O 1
ATOM 630 N N . VAL A 1 80 ? -7.009 6.800 2.197 1.00 77.31 80 VAL A N 1
ATOM 631 C CA . VAL A 1 80 ? -6.281 7.743 3.055 1.00 77.31 80 VAL A CA 1
ATOM 632 C C . VAL A 1 80 ? -7.235 8.589 3.891 1.00 77.31 80 VAL A C 1
ATOM 634 O O . VAL A 1 80 ? -7.044 8.710 5.104 1.00 77.31 80 VAL A O 1
ATOM 637 N N . ALA A 1 81 ? -8.299 9.121 3.283 1.00 76.19 81 ALA A N 1
ATOM 638 C CA . ALA A 1 81 ? -9.324 9.870 4.006 1.00 76.19 81 ALA A CA 1
ATOM 639 C C . ALA A 1 81 ? -9.998 9.015 5.095 1.00 76.19 81 ALA A C 1
ATOM 641 O O . ALA A 1 81 ? -10.317 9.504 6.181 1.00 76.19 81 ALA A O 1
ATOM 642 N N . ALA A 1 82 ? -10.190 7.718 4.841 1.00 73.44 82 ALA A N 1
ATOM 643 C CA . ALA A 1 82 ? -10.736 6.796 5.828 1.00 73.44 82 ALA A CA 1
ATOM 644 C C . ALA A 1 82 ? -9.752 6.453 6.953 1.00 73.44 82 ALA A C 1
ATOM 646 O O . ALA A 1 82 ? -10.187 6.237 8.083 1.00 73.44 82 ALA A O 1
ATOM 647 N N . LEU A 1 83 ? -8.446 6.415 6.678 1.00 75.75 83 LEU A N 1
ATOM 648 C CA . LEU A 1 83 ? -7.425 6.264 7.717 1.00 75.75 83 LEU A CA 1
ATOM 649 C C . LEU A 1 83 ? -7.353 7.499 8.623 1.00 75.75 83 LEU A C 1
ATOM 651 O O . LEU A 1 83 ? -7.251 7.362 9.841 1.00 75.75 83 LEU A O 1
ATOM 655 N N . GLN A 1 84 ? -7.458 8.701 8.049 1.00 75.19 84 GLN A N 1
ATOM 656 C CA . GLN A 1 84 ? -7.461 9.955 8.809 1.00 75.19 84 GLN A CA 1
ATOM 657 C C . GLN A 1 84 ? -8.660 10.044 9.763 1.00 75.19 84 GLN A C 1
ATOM 659 O O . GLN A 1 84 ? -8.468 10.335 10.940 1.00 75.19 84 GLN A O 1
ATOM 664 N N . LYS A 1 85 ? -9.869 9.693 9.300 1.00 70.75 85 LYS A N 1
ATOM 665 C CA . LYS A 1 85 ? -11.082 9.649 10.142 1.00 70.75 85 LYS A CA 1
ATOM 666 C C . LYS A 1 85 ? -11.018 8.640 11.293 1.00 70.75 85 LYS A C 1
ATOM 668 O O . LYS A 1 85 ? -11.792 8.762 12.227 1.00 70.75 85 LYS A O 1
ATOM 673 N N . GLN A 1 86 ? -10.150 7.631 1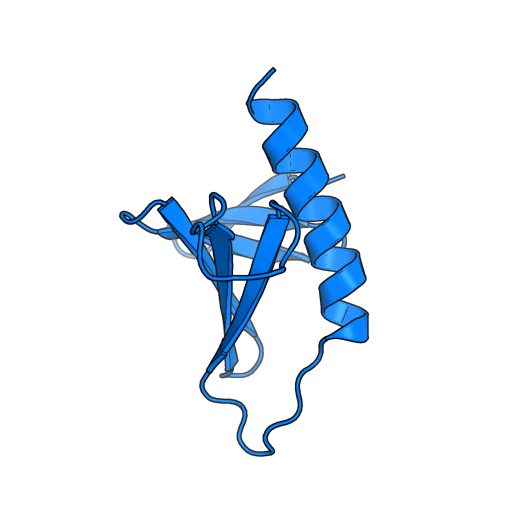1.216 1.00 65.00 86 GLN A N 1
ATOM 674 C CA . GLN A 1 86 ? -9.978 6.629 12.277 1.00 65.00 86 GLN A CA 1
ATOM 675 C C . GLN A 1 86 ? -8.980 7.056 13.360 1.00 65.00 86 GLN A C 1
ATOM 677 O O . GLN A 1 86 ? -8.891 6.390 14.385 1.00 65.00 86 GLN A O 1
ATOM 682 N N . SER A 1 87 ? -8.196 8.109 13.112 1.00 59.88 87 SER A N 1
ATOM 683 C CA . SER A 1 87 ? -7.184 8.616 14.050 1.00 59.88 87 SER A CA 1
ATOM 684 C C . SER A 1 87 ? -7.648 9.864 14.818 1.00 59.88 87 SER A C 1
ATOM 686 O O . SER A 1 87 ? -6.842 10.447 15.537 1.00 59.88 87 SER A O 1
ATOM 688 N N . SER A 1 88 ? -8.897 10.303 14.613 1.00 52.06 88 SER A N 1
ATOM 689 C CA . SER A 1 88 ? -9.569 11.411 15.319 1.00 52.06 88 SER A CA 1
ATOM 690 C C . SER A 1 88 ? -10.617 10.850 16.268 1.00 52.06 88 SER A C 1
ATOM 692 O O . SER A 1 88 ? -10.774 11.437 17.355 1.00 52.06 88 SER A O 1
#

Radius of gyration: 13.3 Å; Cα contacts (8 Å, |Δi|>4): 123; chains: 1; bounding box: 34×33×34 Å

Solvent-accessible surface area (backbone atoms only — not comparable to full-atom values): 5259 Å² total; per-residue (Å²): 117,50,43,83,44,78,53,98,92,41,66,21,46,18,19,55,84,70,57,45,33,33,73,45,96,90,68,34,30,36,34,78,54,98,77,24,41,34,40,39,38,77,50,74,70,53,98,84,53,98,57,77,72,44,78,44,80,47,74,45,70,47,94,80,72,69,71,66,52,74,70,46,48,58,26,48,52,41,34,52,55,48,55,55,67,72,75,110

Sequence (88 aa):
MAKRVQWCGKKLIAGEGGIGWERQEDGKYQAELFGVTYELEKRRRSQAERGDSGWYLYSTGAPDGNFFGDQLGRVIGSFVAALQKQSS